Protein AF-A0A662DBV4-F1 (afdb_monomer)

Sequence (147 aa):
MFDLSRRKRRFKKIFNRTKPVRIDVSVTEDREKIVLHRLFEDSDKKDLDKIEQIVQCYMEKYTEPIRIENPYKYKQRMAETYPFHPLLLETLTQIYEAATERQDIRGMMNVLAEMVKENYDKRDLLLICDLDERFSFSVPEGKKKRL

Solvent-accessible surface area (backbone atoms only — not comparable to full-atom values): 9439 Å² total; per-residue (Å²): 135,87,79,82,78,76,83,77,81,82,76,90,68,89,73,85,83,94,76,93,82,90,72,95,55,64,79,65,59,43,47,54,51,51,51,46,57,72,76,33,93,58,68,86,72,61,61,58,69,60,45,50,52,54,48,49,63,53,57,71,67,61,44,84,93,55,79,67,95,50,57,68,64,49,52,51,44,36,56,72,42,55,61,37,35,53,69,36,56,52,51,49,48,52,52,39,48,73,46,31,103,58,78,47,60,63,52,54,47,52,49,51,51,51,40,44,74,75,36,55,95,78,43,94,58,46,48,60,87,63,60,60,78,81,55,63,79,60,58,64,78,61,77,76,79,82,125

Mean predicted aligned error: 11.78 Å

InterPro domains:
  IPR007555 Domain of unknown function DUF499 [PF04465] (18-122)

Secondary structure (DSSP, 8-state):
---TTSTTSS-TT-S---------STHHHHHHHHHHHHH-TTTTS--HHHHHHHHHHHHTT--TT---S-HHHHHHHHHHHTTB-HHHHHHHHHHHHHH-SS--HHHHHHHHHHHHHHHTTT-SSB-GGG--GGGGGGS--------

Structure (mmCIF, N/CA/C/O backbone):
data_AF-A0A662DBV4-F1
#
_entry.id   AF-A0A662DBV4-F1
#
loop_
_atom_site.group_PDB
_atom_site.id
_atom_site.type_symbol
_atom_site.label_atom_id
_atom_site.label_alt_id
_atom_site.label_comp_id
_atom_site.label_asym_id
_atom_site.label_entity_id
_atom_site.label_seq_id
_atom_site.pdbx_PDB_ins_code
_atom_site.Cartn_x
_atom_site.Cartn_y
_atom_site.Cartn_z
_atom_site.occupancy
_atom_site.B_iso_or_equiv
_atom_site.auth_seq_id
_atom_site.auth_comp_id
_atom_site.auth_asym_id
_atom_site.auth_atom_id
_atom_site.pdbx_PDB_model_num
ATOM 1 N N . MET A 1 1 ? -12.217 -35.855 -4.219 1.00 34.88 1 MET A N 1
ATOM 2 C CA . MET A 1 1 ? -11.465 -35.454 -5.428 1.00 34.88 1 MET A CA 1
ATOM 3 C C . MET A 1 1 ? -11.732 -33.968 -5.643 1.00 34.88 1 MET A C 1
ATOM 5 O O . MET A 1 1 ? -12.859 -33.611 -5.952 1.00 34.88 1 MET A O 1
ATOM 9 N N . PHE A 1 2 ? -10.777 -33.102 -5.294 1.00 34.16 2 PHE A N 1
ATOM 10 C CA . PHE A 1 2 ? -10.974 -31.647 -5.258 1.00 34.16 2 PHE A CA 1
ATOM 11 C C . PHE A 1 2 ? -10.920 -31.056 -6.676 1.00 34.16 2 PHE A C 1
ATOM 13 O O . PHE A 1 2 ? -9.904 -31.167 -7.358 1.00 34.16 2 PHE A O 1
ATOM 20 N N . ASP A 1 3 ? -12.023 -30.442 -7.107 1.00 34.88 3 ASP A N 1
ATOM 21 C CA . ASP A 1 3 ? -12.172 -29.778 -8.404 1.00 34.88 3 ASP A CA 1
ATOM 22 C C . ASP A 1 3 ? -11.407 -28.441 -8.425 1.00 34.88 3 ASP A C 1
ATOM 24 O O . ASP A 1 3 ? -11.808 -27.444 -7.819 1.00 34.88 3 ASP A O 1
ATOM 28 N N . LEU A 1 4 ? -10.277 -28.431 -9.135 1.00 39.28 4 LEU A N 1
ATOM 29 C CA . LEU A 1 4 ? -9.387 -27.279 -9.313 1.00 39.28 4 LEU A CA 1
ATOM 30 C C . LEU A 1 4 ? -9.916 -26.238 -10.328 1.00 39.28 4 LEU A C 1
ATOM 32 O O . LEU A 1 4 ? -9.194 -25.306 -10.687 1.00 39.28 4 LEU A O 1
ATOM 36 N N . SER A 1 5 ? -11.162 -26.353 -10.801 1.00 38.69 5 SER A N 1
ATOM 37 C CA . SER A 1 5 ? -11.655 -25.575 -11.951 1.00 38.69 5 SER A CA 1
ATOM 38 C C . SER A 1 5 ? -12.367 -24.259 -11.611 1.00 38.69 5 SER A C 1
ATOM 40 O O . SER A 1 5 ? -12.778 -23.537 -12.522 1.00 38.69 5 SER A O 1
ATOM 42 N N . ARG A 1 6 ? -12.491 -23.873 -10.330 1.00 38.59 6 ARG A N 1
ATOM 43 C CA . ARG A 1 6 ? -13.175 -22.616 -9.941 1.00 38.59 6 ARG A CA 1
ATOM 44 C C . ARG A 1 6 ? -12.280 -21.379 -9.774 1.00 38.59 6 ARG A C 1
ATOM 46 O O . ARG A 1 6 ? -12.810 -20.273 -9.768 1.00 38.59 6 ARG A O 1
ATOM 53 N N . ARG A 1 7 ? -10.944 -21.498 -9.747 1.00 42.78 7 ARG A N 1
ATOM 54 C CA . ARG A 1 7 ? -10.032 -20.331 -9.593 1.00 42.78 7 ARG A CA 1
ATOM 55 C C . ARG A 1 7 ? -9.822 -19.490 -10.861 1.00 42.78 7 ARG A C 1
ATOM 57 O O . ARG A 1 7 ? -9.152 -18.467 -10.823 1.00 42.78 7 ARG A O 1
ATOM 64 N N . LYS A 1 8 ? -10.380 -19.892 -12.007 1.00 36.22 8 LYS A N 1
ATOM 65 C CA . LYS A 1 8 ? -9.981 -19.368 -13.329 1.00 36.22 8 LYS A CA 1
ATOM 66 C C . LYS A 1 8 ? -10.919 -18.321 -13.955 1.00 36.22 8 LYS A C 1
ATOM 68 O O . LYS A 1 8 ? -10.801 -18.059 -15.150 1.00 36.22 8 LYS A O 1
ATOM 73 N N . ARG A 1 9 ? -11.855 -17.723 -13.201 1.00 36.50 9 ARG A N 1
ATOM 74 C CA . ARG A 1 9 ? -12.902 -16.832 -13.764 1.00 36.50 9 ARG A CA 1
ATOM 75 C C . ARG A 1 9 ? -12.873 -15.348 -13.349 1.00 36.50 9 ARG A C 1
ATOM 77 O O . ARG A 1 9 ? -13.815 -14.646 -13.695 1.00 36.50 9 ARG A O 1
ATOM 84 N N . ARG A 1 10 ? -11.809 -14.831 -12.714 1.00 43.53 10 ARG A N 1
ATOM 85 C CA . ARG A 1 10 ? -11.661 -13.371 -12.463 1.00 43.53 10 ARG A CA 1
ATOM 86 C C . ARG A 1 10 ? -10.440 -12.672 -13.075 1.00 43.53 10 ARG A C 1
ATOM 88 O O . ARG A 1 10 ? -10.381 -11.457 -13.022 1.00 43.53 10 ARG A O 1
ATOM 95 N N . PHE A 1 11 ? -9.536 -13.380 -13.753 1.00 46.00 11 PHE A N 1
ATOM 96 C CA . PHE A 1 11 ? -8.308 -12.773 -14.312 1.00 46.00 11 PHE A CA 1
ATOM 97 C C . PHE A 1 11 ? -8.298 -12.634 -15.840 1.00 46.00 11 PHE A C 1
ATOM 99 O O . PHE A 1 11 ? -7.257 -12.429 -16.460 1.00 46.00 11 PHE A O 1
ATOM 106 N N . LYS A 1 12 ? -9.460 -12.746 -16.488 1.00 36.94 12 LYS A N 1
ATOM 107 C CA . LYS A 1 12 ? -9.560 -12.695 -17.950 1.00 36.94 12 LYS A CA 1
ATOM 108 C C . LYS A 1 12 ? -9.950 -11.294 -18.421 1.00 36.94 12 LYS A C 1
ATOM 110 O O . LYS A 1 12 ? -11.053 -11.127 -18.926 1.00 36.94 12 LYS A O 1
ATOM 115 N N . LYS A 1 13 ? -9.055 -10.316 -18.225 1.00 43.56 13 LYS A N 1
ATOM 116 C CA . LYS A 1 13 ? -9.067 -9.012 -18.933 1.00 43.56 13 LYS A CA 1
ATOM 117 C C . LYS A 1 13 ? -7.793 -8.154 -18.810 1.00 43.56 13 LYS A C 1
ATOM 119 O O . LYS A 1 13 ? -7.711 -7.125 -19.453 1.00 43.56 13 LYS A O 1
ATOM 124 N N . ILE A 1 14 ? -6.745 -8.628 -18.133 1.00 43.72 14 ILE A N 1
ATOM 125 C CA . ILE A 1 14 ? -5.471 -7.902 -17.912 1.00 43.72 14 ILE A CA 1
ATOM 126 C C . ILE A 1 14 ? -4.579 -7.692 -19.158 1.00 43.72 14 ILE A C 1
ATOM 128 O O . ILE A 1 14 ? -3.451 -7.225 -19.034 1.00 43.72 14 ILE A O 1
ATOM 132 N N . PHE A 1 15 ? -5.048 -8.006 -20.369 1.00 38.09 15 PHE A N 1
ATOM 133 C CA . PHE A 1 15 ? -4.299 -7.720 -21.595 1.00 38.09 15 PHE A CA 1
ATOM 134 C C . PHE A 1 15 ? -5.046 -6.691 -22.446 1.00 38.09 15 PHE A C 1
ATOM 136 O O . PHE A 1 15 ? -6.138 -6.959 -22.942 1.00 38.09 15 PHE A O 1
ATOM 143 N N . ASN A 1 16 ? -4.379 -5.552 -22.653 1.00 41.69 16 ASN A N 1
ATOM 144 C CA . ASN A 1 16 ? -4.751 -4.387 -23.460 1.00 41.69 16 ASN A CA 1
ATOM 145 C C . ASN A 1 16 ? -5.814 -3.436 -22.877 1.00 41.69 16 ASN A C 1
ATOM 147 O O . ASN A 1 16 ? -7.009 -3.664 -23.046 1.00 41.69 16 ASN A O 1
ATOM 151 N N . ARG A 1 17 ? -5.369 -2.238 -22.454 1.00 37.88 17 ARG A N 1
ATOM 152 C CA . ARG A 1 17 ? -5.594 -0.969 -23.194 1.00 37.88 17 ARG A CA 1
ATOM 153 C C . ARG A 1 17 ? -5.018 0.250 -22.459 1.00 37.88 17 ARG A C 1
ATOM 155 O O . ARG A 1 17 ? -5.387 0.565 -21.338 1.00 37.88 17 ARG A O 1
ATOM 162 N N . THR A 1 18 ? -4.147 0.972 -23.155 1.00 43.72 18 THR A N 1
ATOM 163 C CA . THR A 1 18 ? -3.590 2.280 -22.795 1.00 43.72 18 THR A CA 1
ATOM 164 C C . THR A 1 18 ? -4.653 3.3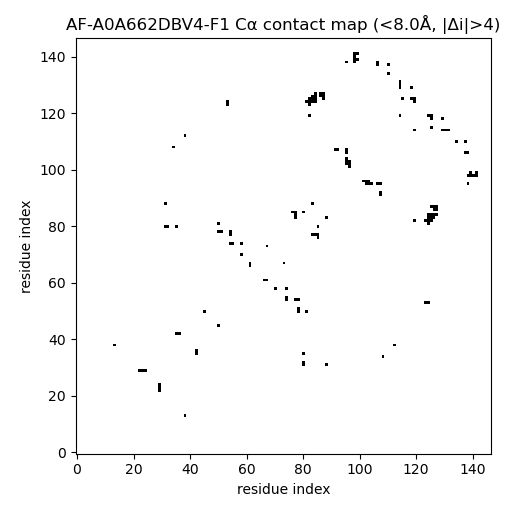74 -22.954 1.00 43.72 18 THR A C 1
ATOM 166 O O . THR A 1 18 ? -5.144 3.594 -24.062 1.00 43.72 18 THR A O 1
ATOM 169 N N . LYS A 1 19 ? -4.971 4.106 -21.880 1.00 34.38 19 LYS A N 1
ATOM 170 C CA . LYS A 1 19 ? -5.572 5.449 -21.949 1.00 34.38 19 LYS A CA 1
ATOM 171 C C . LYS A 1 19 ? -4.749 6.410 -21.081 1.00 34.38 19 LYS A C 1
ATOM 173 O O . LYS A 1 19 ? -4.374 6.023 -19.977 1.00 34.38 19 LYS A O 1
ATOM 178 N N . PRO A 1 20 ? -4.425 7.621 -21.562 1.00 36.38 20 PRO A N 1
ATOM 179 C CA . PRO A 1 20 ? -3.638 8.579 -20.796 1.00 36.38 20 PRO A CA 1
ATOM 180 C C . PRO A 1 20 ? -4.519 9.285 -19.756 1.00 36.38 20 PRO A C 1
ATOM 182 O O . PRO A 1 20 ? -5.503 9.927 -20.116 1.00 36.38 20 PRO A O 1
ATOM 185 N N . VAL A 1 21 ? -4.151 9.181 -18.479 1.00 42.06 21 VAL A N 1
ATOM 186 C CA . VAL A 1 21 ? -4.704 9.995 -17.386 1.00 42.06 21 VAL A CA 1
ATOM 187 C C . VAL A 1 21 ? -3.699 11.115 -17.108 1.00 42.06 21 VAL A C 1
ATOM 189 O O . VAL A 1 21 ? -2.511 10.843 -16.953 1.00 42.06 21 VAL A O 1
ATOM 192 N N . ARG A 1 22 ? -4.160 12.370 -17.123 1.00 38.56 22 ARG A N 1
ATOM 193 C CA . ARG A 1 22 ? -3.382 13.561 -16.749 1.00 38.56 22 ARG A CA 1
ATOM 194 C C . ARG A 1 22 ? -3.882 14.037 -15.390 1.00 38.56 22 ARG A C 1
ATOM 196 O O . ARG A 1 22 ? -4.998 14.541 -15.316 1.00 38.56 22 ARG A O 1
ATOM 203 N N . ILE A 1 23 ? -3.080 13.857 -14.350 1.00 42.38 23 ILE A N 1
ATOM 204 C CA . ILE A 1 23 ? -3.255 14.465 -13.027 1.00 42.38 23 ILE A CA 1
ATOM 205 C C . ILE A 1 23 ? -1.838 14.856 -12.597 1.00 42.38 23 ILE A C 1
ATOM 207 O O . ILE A 1 23 ? -0.925 14.081 -12.836 1.00 42.38 23 ILE A O 1
ATOM 211 N N . ASP A 1 24 ? -1.662 16.076 -12.098 1.00 45.16 24 ASP A N 1
ATOM 212 C CA . ASP A 1 24 ? -0.365 16.692 -11.800 1.00 45.16 24 ASP A CA 1
ATOM 213 C C . ASP A 1 24 ? -0.168 16.690 -10.275 1.00 45.16 24 ASP A C 1
ATOM 215 O O . ASP A 1 24 ? -0.738 17.536 -9.584 1.00 45.16 24 ASP A O 1
ATOM 219 N N . VAL A 1 25 ? 0.545 15.687 -9.741 1.00 45.28 25 VAL A N 1
ATOM 220 C CA . V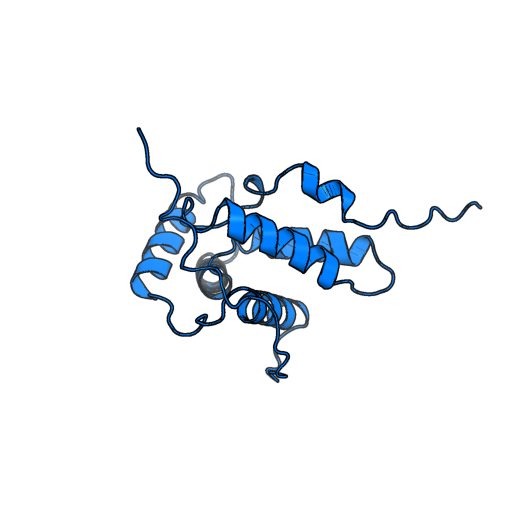AL A 1 25 ? 1.090 15.663 -8.367 1.00 45.28 25 VAL A CA 1
ATOM 221 C C . VAL A 1 25 ? 2.332 14.769 -8.363 1.00 45.28 25 VAL A C 1
ATOM 223 O O . VAL A 1 25 ? 2.215 13.644 -8.807 1.00 45.28 25 VAL A O 1
ATOM 226 N N . SER A 1 26 ? 3.479 15.270 -7.868 1.00 57.56 26 SER A N 1
ATOM 227 C CA . SER A 1 26 ? 4.842 14.674 -7.833 1.00 57.56 26 SER A CA 1
ATOM 228 C C . SER A 1 26 ? 5.101 13.374 -8.633 1.00 57.56 26 SER A C 1
ATOM 230 O O . SER A 1 26 ? 4.416 12.372 -8.488 1.00 57.56 26 SER A O 1
ATOM 232 N N . VAL A 1 27 ? 6.203 13.317 -9.395 1.00 65.50 27 VAL A N 1
ATOM 233 C CA . VAL A 1 27 ? 6.556 12.176 -10.279 1.00 65.50 27 VAL A CA 1
ATOM 234 C C . VAL A 1 27 ? 6.371 10.784 -9.637 1.00 65.50 27 VAL A C 1
ATOM 236 O O . VAL A 1 27 ? 6.007 9.838 -10.333 1.00 65.50 27 VAL A O 1
ATOM 239 N N . THR A 1 28 ? 6.595 10.643 -8.326 1.00 68.25 28 THR A N 1
ATOM 240 C CA . THR A 1 28 ? 6.354 9.402 -7.571 1.00 68.25 28 THR A CA 1
ATOM 241 C C . THR A 1 28 ? 4.868 9.086 -7.389 1.00 68.25 28 THR A C 1
ATOM 243 O O . THR A 1 28 ? 4.452 7.977 -7.716 1.00 68.25 28 THR A O 1
ATOM 246 N N . GLU A 1 29 ? 4.054 10.037 -6.926 1.00 71.94 29 GLU A N 1
ATOM 247 C CA . GLU A 1 29 ? 2.606 9.840 -6.753 1.00 71.94 29 GLU A CA 1
ATOM 248 C C . GLU A 1 29 ? 1.912 9.542 -8.089 1.00 71.94 29 GLU A C 1
ATOM 250 O O . GLU A 1 29 ? 1.053 8.660 -8.168 1.00 71.94 29 GLU A O 1
ATOM 255 N N . ASP A 1 30 ? 2.323 10.212 -9.167 1.00 77.25 30 ASP A N 1
ATOM 256 C CA . ASP A 1 30 ? 1.817 9.925 -10.511 1.00 77.25 30 ASP A CA 1
ATOM 257 C C . ASP A 1 30 ? 2.141 8.495 -10.953 1.00 77.25 30 ASP A C 1
ATOM 259 O O . ASP A 1 30 ? 1.310 7.814 -11.562 1.00 77.25 30 ASP A O 1
ATOM 263 N N . ARG A 1 31 ? 3.329 7.989 -10.612 1.00 80.56 31 ARG A N 1
ATOM 264 C CA . ARG A 1 31 ? 3.700 6.601 -10.905 1.00 80.56 31 ARG A CA 1
ATOM 265 C C . ARG A 1 31 ? 2.891 5.607 -10.089 1.00 80.56 31 ARG A C 1
ATOM 267 O O . ARG A 1 31 ? 2.427 4.629 -10.670 1.00 80.56 31 ARG A O 1
ATOM 274 N N . GLU A 1 32 ? 2.693 5.846 -8.795 1.00 87.56 32 GLU A N 1
ATOM 275 C CA . GLU A 1 32 ? 1.865 4.991 -7.934 1.00 87.56 32 GLU A CA 1
ATOM 276 C C . GLU A 1 32 ? 0.427 4.903 -8.484 1.00 87.56 32 GLU A C 1
ATOM 278 O O . GLU A 1 32 ? -0.110 3.804 -8.657 1.00 87.56 32 GLU A O 1
ATOM 283 N N . LYS A 1 33 ? -0.161 6.034 -8.900 1.00 85.00 33 LYS A N 1
ATOM 284 C CA . LYS A 1 33 ? -1.475 6.073 -9.571 1.00 85.00 33 LYS A CA 1
ATOM 285 C C . LYS A 1 33 ? -1.477 5.287 -10.883 1.00 85.00 33 LYS A C 1
ATOM 287 O O . LYS A 1 33 ? -2.386 4.494 -11.127 1.00 85.00 33 LYS A O 1
ATOM 292 N N . ILE A 1 34 ? -0.457 5.460 -11.729 1.00 84.88 34 ILE A N 1
ATOM 293 C CA . ILE A 1 34 ? -0.323 4.712 -12.991 1.00 84.88 34 ILE A CA 1
ATOM 294 C C . ILE A 1 34 ? -0.232 3.203 -12.735 1.00 84.88 34 ILE A C 1
ATOM 296 O O . ILE A 1 34 ? -0.850 2.425 -13.465 1.00 84.88 34 ILE A O 1
ATOM 300 N N . VAL A 1 35 ? 0.534 2.781 -11.726 1.00 87.62 35 VAL A N 1
ATOM 301 C CA . VAL A 1 35 ? 0.668 1.375 -11.322 1.00 87.62 35 VAL A CA 1
ATOM 302 C C . VAL A 1 35 ? -0.694 0.813 -10.928 1.00 87.62 35 VAL A C 1
ATOM 304 O O . VAL A 1 35 ? -1.120 -0.201 -11.483 1.00 87.62 35 VAL A O 1
ATOM 307 N N . LEU A 1 36 ? -1.406 1.498 -10.032 1.00 89.25 36 LEU A N 1
ATOM 308 C CA . LEU A 1 36 ? -2.723 1.077 -9.562 1.00 89.25 36 LEU A CA 1
ATOM 309 C C . LEU A 1 36 ? -3.726 0.960 -10.709 1.00 89.25 36 LEU A C 1
ATOM 311 O O . LEU A 1 36 ? -4.343 -0.091 -10.866 1.00 89.25 36 LEU A O 1
ATOM 315 N N . HIS A 1 37 ? -3.832 1.985 -11.556 1.00 85.69 37 HIS A N 1
ATOM 316 C CA . HIS A 1 37 ? -4.749 1.976 -12.698 1.00 85.69 37 HIS A CA 1
ATOM 317 C C . HIS A 1 37 ? -4.437 0.879 -13.721 1.00 85.69 37 HIS A C 1
ATOM 319 O O . HIS A 1 37 ? -5.334 0.399 -14.409 1.00 85.69 37 HIS A O 1
ATOM 325 N N . ARG A 1 38 ? -3.167 0.482 -13.863 1.00 86.06 38 ARG A N 1
ATOM 326 C CA . ARG A 1 38 ? -2.777 -0.595 -14.784 1.00 86.06 38 ARG A CA 1
ATOM 327 C C . ARG A 1 38 ? -3.049 -1.984 -14.220 1.00 86.06 38 ARG A C 1
ATOM 329 O O . ARG A 1 38 ? -3.332 -2.888 -15.000 1.00 86.06 38 ARG A O 1
ATOM 336 N N . LEU A 1 39 ? -2.914 -2.165 -12.908 1.00 88.50 39 LEU A N 1
ATOM 337 C CA . LEU A 1 39 ? -3.092 -3.465 -12.255 1.00 88.50 39 LEU A CA 1
ATOM 338 C C . LEU A 1 39 ? -4.546 -3.734 -11.856 1.00 88.50 39 LEU A C 1
ATOM 340 O O . LEU A 1 39 ? -4.950 -4.894 -11.801 1.00 88.50 39 LEU A O 1
ATOM 344 N N . PHE A 1 40 ? -5.338 -2.686 -11.624 1.00 85.44 40 PHE A N 1
ATOM 345 C CA . PHE A 1 40 ? -6.710 -2.792 -11.139 1.00 85.44 40 PHE A CA 1
ATOM 346 C C . PHE A 1 40 ? -7.659 -1.966 -12.018 1.00 85.44 40 PHE A C 1
ATOM 348 O O . PHE A 1 40 ? -7.684 -0.741 -11.945 1.00 85.44 40 PHE A O 1
ATOM 355 N N . GLU A 1 41 ? -8.471 -2.649 -12.834 1.00 67.19 41 GLU A N 1
ATOM 356 C CA . GLU A 1 41 ? -9.455 -2.017 -13.736 1.00 67.19 41 GLU A CA 1
ATOM 357 C C . GLU A 1 41 ? -10.589 -1.286 -12.988 1.00 67.19 41 GLU A C 1
ATOM 359 O O . GLU A 1 41 ? -11.186 -0.363 -13.533 1.00 67.19 41 GLU A O 1
ATOM 364 N N . ASP A 1 42 ? -10.876 -1.687 -11.745 1.00 64.25 42 ASP A N 1
ATOM 365 C CA . ASP A 1 42 ? -11.939 -1.145 -10.888 1.00 64.25 42 ASP A CA 1
ATOM 366 C C . ASP A 1 42 ? -11.358 -0.388 -9.671 1.00 64.25 42 ASP A C 1
ATOM 368 O O . ASP A 1 42 ? -11.919 -0.447 -8.576 1.00 64.25 42 ASP A O 1
ATOM 372 N N . SER A 1 43 ? -10.232 0.327 -9.830 1.00 57.28 43 SER A N 1
ATOM 373 C CA . SER A 1 43 ? -9.618 1.124 -8.745 1.00 57.28 43 SER A CA 1
ATOM 374 C C . SER A 1 43 ? -10.591 2.086 -8.055 1.00 57.28 43 SER A C 1
ATOM 376 O O . SER A 1 43 ? -10.386 2.436 -6.896 1.00 57.28 43 SER A O 1
ATOM 378 N N . ASP A 1 44 ? -11.653 2.474 -8.759 1.00 56.91 44 ASP A N 1
ATOM 379 C CA . ASP A 1 44 ? -12.644 3.450 -8.314 1.00 56.91 44 ASP A CA 1
ATOM 380 C C . ASP A 1 44 ? -13.813 2.794 -7.550 1.00 56.91 44 ASP A C 1
ATOM 382 O O . ASP A 1 44 ? -14.597 3.484 -6.907 1.00 56.91 44 ASP A O 1
ATOM 386 N N . LYS A 1 45 ? -13.928 1.455 -7.573 1.00 63.56 45 LYS A N 1
ATOM 387 C CA . LYS A 1 45 ? -14.938 0.674 -6.824 1.00 63.56 45 LYS A CA 1
ATOM 388 C C . LYS A 1 45 ? -14.341 0.017 -5.581 1.00 63.56 45 LYS A C 1
ATOM 390 O O . LYS A 1 45 ? -14.633 -1.136 -5.258 1.00 63.56 45 LYS A O 1
ATOM 395 N N . LYS A 1 46 ? -13.453 0.741 -4.914 1.00 71.62 46 LYS A N 1
ATOM 396 C CA . LYS A 1 46 ? -12.866 0.327 -3.646 1.00 71.62 46 LYS A CA 1
ATOM 397 C C . LYS A 1 46 ? -13.907 0.455 -2.532 1.00 71.62 46 LYS A C 1
ATOM 399 O O . LYS A 1 46 ? -14.576 1.476 -2.418 1.00 71.62 46 LYS A O 1
ATOM 404 N N . ASP A 1 47 ? -14.020 -0.580 -1.708 1.00 87.56 47 ASP A N 1
ATOM 405 C CA . ASP A 1 47 ? -14.755 -0.514 -0.445 1.00 87.56 47 ASP A CA 1
ATOM 406 C C . ASP A 1 47 ? -13.926 0.322 0.542 1.00 87.56 47 ASP A C 1
ATOM 408 O O . ASP A 1 47 ? -12.966 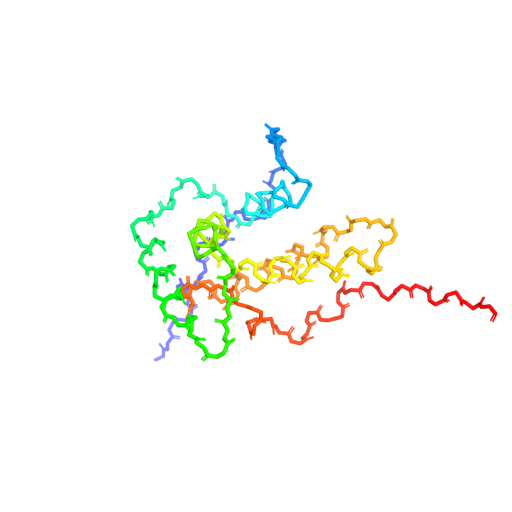-0.174 1.138 1.00 87.56 47 ASP A O 1
ATOM 412 N N . LEU A 1 48 ? -14.225 1.623 0.612 1.00 88.44 48 LEU A N 1
ATOM 413 C CA . LEU A 1 48 ? -13.444 2.590 1.386 1.00 88.44 48 LEU A CA 1
ATOM 414 C C . LEU A 1 48 ? -13.471 2.278 2.883 1.00 88.44 48 LEU A C 1
ATOM 416 O O . LEU A 1 48 ? -12.432 2.390 3.529 1.00 88.44 48 LEU A O 1
ATOM 420 N N . ASP A 1 49 ? -14.608 1.812 3.403 1.00 91.75 49 ASP A N 1
ATOM 421 C CA . ASP A 1 49 ? -14.755 1.448 4.813 1.00 91.75 49 ASP A CA 1
ATOM 422 C C . ASP A 1 49 ? -13.858 0.253 5.149 1.00 91.75 49 ASP A C 1
ATOM 424 O O . ASP A 1 49 ? -13.130 0.262 6.146 1.00 91.75 49 ASP A O 1
ATOM 428 N N . LYS A 1 50 ? -13.835 -0.765 4.277 1.00 92.06 50 LYS A N 1
ATOM 429 C CA . LYS A 1 50 ? -12.938 -1.914 4.440 1.00 92.06 50 LYS A CA 1
ATOM 430 C C . LYS A 1 50 ? -11.465 -1.505 4.371 1.00 92.06 50 LYS A C 1
ATOM 432 O O . LYS A 1 50 ? -10.655 -2.004 5.152 1.00 92.06 50 LYS A O 1
ATOM 437 N N . ILE A 1 51 ? -11.102 -0.624 3.439 1.00 93.56 51 ILE A N 1
ATOM 438 C CA . ILE A 1 51 ? -9.722 -0.131 3.321 1.00 93.56 51 ILE A CA 1
ATOM 439 C C . ILE A 1 51 ? -9.331 0.636 4.576 1.00 93.56 51 ILE A C 1
ATOM 441 O O . ILE A 1 51 ? -8.255 0.389 5.112 1.00 93.56 51 ILE A O 1
ATOM 445 N N . GLU A 1 52 ? -10.192 1.525 5.069 1.00 94.19 52 GLU A N 1
ATOM 446 C CA . GLU A 1 52 ? -9.913 2.280 6.283 1.00 94.19 52 GLU A CA 1
ATOM 447 C C . GLU A 1 52 ? -9.699 1.352 7.483 1.00 94.19 52 GLU A C 1
ATOM 449 O O . GLU A 1 52 ? -8.732 1.542 8.220 1.00 94.19 52 GLU A O 1
ATOM 454 N N . GLN A 1 53 ? -10.531 0.319 7.641 1.00 96.19 53 GLN A N 1
ATOM 455 C CA . GLN A 1 53 ? -10.362 -0.683 8.696 1.00 96.19 53 GLN A CA 1
ATOM 456 C C . GLN A 1 53 ? -9.018 -1.409 8.588 1.00 96.19 53 GLN A C 1
ATOM 458 O O . GLN A 1 53 ? -8.285 -1.490 9.574 1.00 96.19 53 GLN A O 1
ATOM 463 N N . ILE A 1 54 ? -8.658 -1.896 7.394 1.00 96.19 54 ILE A N 1
ATOM 464 C CA . ILE A 1 54 ? -7.370 -2.568 7.170 1.00 96.19 54 ILE A CA 1
ATOM 465 C C . ILE A 1 54 ? -6.226 -1.614 7.508 1.00 96.19 54 ILE A C 1
ATOM 467 O O . ILE A 1 54 ? -5.362 -1.952 8.314 1.00 96.19 54 ILE A O 1
ATOM 471 N N . VAL A 1 55 ? -6.226 -0.412 6.931 1.00 95.94 55 VAL A N 1
ATOM 472 C CA . VAL A 1 55 ? -5.169 0.578 7.150 1.00 95.94 55 VAL A CA 1
ATOM 473 C C . VAL A 1 55 ? -5.046 0.915 8.635 1.00 95.94 55 VAL A C 1
ATOM 475 O O . VAL A 1 55 ? -3.934 0.935 9.156 1.00 95.94 55 VAL A O 1
ATOM 478 N N . GLN A 1 56 ? -6.160 1.122 9.335 1.00 95.62 56 GLN A N 1
ATOM 479 C CA . GLN A 1 56 ? -6.171 1.388 10.770 1.00 95.62 56 GLN A CA 1
ATOM 480 C C . GLN A 1 56 ? -5.511 0.248 11.564 1.00 95.62 56 GLN A C 1
ATOM 482 O O . GLN A 1 56 ? -4.634 0.513 12.385 1.00 95.62 56 GLN A O 1
ATOM 487 N N . CYS A 1 57 ? -5.831 -1.013 11.256 1.00 95.81 57 CYS A N 1
ATOM 488 C CA . CYS A 1 57 ? -5.204 -2.171 11.899 1.00 95.81 57 CYS A CA 1
ATOM 489 C C . CYS A 1 57 ? -3.686 -2.257 11.666 1.00 95.81 57 CYS A C 1
ATOM 491 O O . CYS A 1 57 ? -2.967 -2.799 12.506 1.00 95.81 57 CYS A O 1
ATOM 493 N N . TYR A 1 58 ? -3.176 -1.773 10.530 1.00 94.56 58 TYR A N 1
ATOM 494 C CA . TYR A 1 58 ? -1.729 -1.668 10.308 1.00 94.56 58 TYR A CA 1
ATOM 495 C C . TYR A 1 58 ? -1.130 -0.466 11.043 1.00 94.56 58 TYR A C 1
ATOM 497 O O . TYR A 1 58 ? -0.067 -0.603 11.643 1.00 94.56 58 TYR A O 1
ATOM 505 N N . MET A 1 59 ? -1.824 0.676 11.054 1.00 94.25 59 MET A N 1
ATOM 506 C CA . MET A 1 59 ? -1.395 1.879 11.771 1.00 94.25 59 MET A CA 1
ATOM 507 C C . MET A 1 59 ? -1.182 1.618 13.265 1.00 94.25 59 MET A C 1
ATOM 509 O O . MET A 1 59 ? -0.191 2.064 13.832 1.00 94.25 59 MET A O 1
ATOM 513 N N . GLU A 1 60 ? -2.059 0.827 13.879 1.00 94.00 60 GLU A N 1
ATOM 514 C CA . GLU A 1 60 ? -1.974 0.435 15.292 1.00 94.00 60 GLU A CA 1
ATOM 515 C C . GLU A 1 60 ? -0.773 -0.464 15.616 1.00 94.00 60 GLU A C 1
ATOM 517 O O . GLU A 1 60 ? -0.349 -0.534 16.768 1.00 94.00 60 GLU A O 1
ATOM 522 N N . LYS A 1 61 ? -0.195 -1.137 14.613 1.00 91.94 61 LYS A N 1
ATOM 523 C CA . LYS A 1 61 ? 1.010 -1.965 14.783 1.00 91.94 61 LYS A CA 1
ATOM 524 C C . LYS A 1 61 ? 2.301 -1.155 14.719 1.00 91.94 61 LYS A C 1
ATOM 526 O O . LYS A 1 61 ? 3.352 -1.677 15.086 1.00 91.94 61 LYS A O 1
ATOM 531 N N . TYR A 1 62 ? 2.246 0.097 14.264 1.00 90.12 62 TYR A N 1
ATOM 532 C CA . TYR A 1 62 ? 3.385 1.004 14.344 1.00 90.12 62 TYR A CA 1
ATOM 533 C C . TYR A 1 62 ? 3.509 1.555 15.758 1.00 90.12 62 TYR A C 1
ATOM 535 O O . TYR A 1 62 ? 3.016 2.630 16.090 1.00 90.12 62 TYR A O 1
ATOM 543 N N . THR A 1 63 ? 4.178 0.773 16.594 1.00 87.75 63 THR A N 1
ATOM 544 C CA . THR A 1 63 ? 4.567 1.145 17.951 1.00 87.75 63 THR A CA 1
ATOM 545 C C . THR A 1 63 ? 6.075 1.357 18.027 1.00 87.75 63 THR A C 1
ATOM 547 O O . THR A 1 63 ? 6.819 0.989 17.114 1.00 87.75 63 THR A O 1
ATOM 550 N N . GLU A 1 64 ? 6.554 1.898 19.148 1.00 83.94 64 GLU A N 1
ATOM 551 C CA . GLU A 1 64 ? 7.991 2.008 19.414 1.00 83.94 64 GLU A CA 1
ATOM 552 C C . GLU A 1 64 ? 8.715 0.664 19.168 1.00 83.94 64 GLU A C 1
ATOM 554 O O . GLU A 1 64 ? 8.179 -0.397 19.509 1.00 83.94 64 GLU A O 1
ATOM 559 N N . PRO A 1 65 ? 9.924 0.689 18.574 1.00 84.81 65 PRO A N 1
ATOM 560 C CA . PRO A 1 65 ? 10.733 1.872 18.250 1.00 84.81 65 PRO A CA 1
ATOM 561 C C . PRO A 1 65 ? 10.408 2.520 16.888 1.00 84.81 65 PRO A C 1
ATOM 563 O O . PRO A 1 65 ? 11.108 3.440 16.465 1.00 84.81 65 PRO A O 1
ATOM 566 N N . ILE A 1 66 ? 9.389 2.042 16.167 1.00 85.00 66 ILE A N 1
ATOM 567 C CA . ILE A 1 66 ? 9.057 2.549 14.833 1.00 85.00 66 ILE A CA 1
ATOM 568 C C . ILE A 1 66 ? 8.259 3.846 14.978 1.00 85.00 66 ILE A C 1
ATOM 570 O O . ILE A 1 66 ? 7.122 3.841 15.443 1.00 85.00 66 ILE A O 1
ATOM 574 N N . ARG A 1 67 ? 8.854 4.964 14.553 1.00 83.88 67 ARG A N 1
ATOM 575 C CA . ARG A 1 67 ? 8.218 6.286 14.583 1.00 83.88 67 ARG A CA 1
ATOM 576 C C . ARG A 1 67 ? 7.820 6.729 13.187 1.00 83.88 67 ARG A C 1
ATOM 578 O O . ARG A 1 67 ? 8.672 6.913 12.324 1.00 83.88 67 ARG A O 1
ATOM 585 N N . ILE A 1 68 ? 6.524 6.944 12.992 1.00 86.88 68 ILE A N 1
ATOM 586 C CA . ILE A 1 68 ? 5.995 7.614 11.805 1.00 86.88 68 ILE A CA 1
ATOM 587 C C . ILE A 1 68 ? 5.887 9.102 12.133 1.00 86.88 68 ILE A C 1
ATOM 589 O O . ILE A 1 68 ? 5.114 9.478 13.009 1.00 86.88 68 ILE A O 1
ATOM 593 N N . GLU A 1 69 ? 6.644 9.944 11.426 1.00 86.00 69 GLU A N 1
ATOM 594 C CA . GLU A 1 69 ? 6.689 11.395 11.678 1.00 86.00 69 GLU A CA 1
ATOM 595 C C . GLU A 1 69 ? 5.307 12.057 11.595 1.00 86.00 69 GLU A C 1
ATOM 597 O O . GLU A 1 69 ? 4.966 12.907 12.414 1.00 86.00 69 GLU A O 1
ATOM 602 N N . ASN A 1 70 ? 4.493 11.650 10.616 1.00 91.62 70 ASN A N 1
ATOM 603 C CA . ASN A 1 70 ? 3.123 12.123 10.450 1.00 91.62 70 ASN A CA 1
ATOM 604 C C . ASN A 1 70 ? 2.167 10.936 10.237 1.00 91.62 70 ASN A C 1
ATOM 606 O O . ASN A 1 70 ? 1.931 10.533 9.092 1.00 91.62 70 ASN A O 1
ATOM 610 N N . PRO A 1 71 ? 1.606 10.370 11.323 1.00 90.69 71 PRO A N 1
ATOM 611 C CA . PRO A 1 71 ? 0.723 9.207 11.254 1.00 90.69 71 PRO A CA 1
ATOM 612 C C . PRO A 1 71 ? -0.520 9.443 10.394 1.00 90.69 71 PRO A C 1
ATOM 614 O O . PRO A 1 71 ? -0.936 8.550 9.665 1.00 90.69 71 PRO A O 1
ATOM 617 N N . TYR A 1 72 ? -1.085 10.654 10.428 1.00 91.31 72 TYR A N 1
ATOM 618 C CA . TYR A 1 72 ? -2.260 11.004 9.630 1.00 91.31 72 TYR A CA 1
ATOM 619 C C . TYR A 1 72 ? -1.950 10.966 8.129 1.00 91.31 72 TYR A C 1
ATOM 621 O O . TYR A 1 72 ? -2.634 10.280 7.370 1.00 91.31 72 TYR A O 1
ATOM 629 N N . LYS A 1 73 ? -0.870 11.634 7.705 1.00 91.38 73 LYS A N 1
ATOM 630 C CA . LYS A 1 73 ? -0.437 11.636 6.302 1.00 91.38 73 LYS A CA 1
ATOM 631 C C . LYS A 1 73 ? -0.049 10.232 5.833 1.00 91.38 73 LYS A C 1
ATOM 633 O O . LYS A 1 73 ? -0.350 9.857 4.704 1.00 91.38 73 LYS A O 1
ATOM 638 N N . TYR A 1 74 ? 0.591 9.441 6.693 1.00 93.06 74 TYR A N 1
ATOM 639 C CA . TYR A 1 74 ? 0.948 8.066 6.353 1.00 93.06 74 TYR A CA 1
ATOM 640 C C . TYR A 1 74 ? -0.287 7.172 6.203 1.00 93.06 74 TYR A C 1
ATOM 642 O O . TYR A 1 74 ? -0.384 6.441 5.220 1.00 93.06 74 TYR A O 1
ATOM 650 N N . LYS A 1 75 ? -1.274 7.301 7.103 1.00 94.50 75 LYS A N 1
ATOM 651 C CA . LYS A 1 75 ? -2.576 6.628 6.994 1.00 94.50 75 LYS A CA 1
ATOM 652 C C . LYS A 1 75 ? -3.248 6.943 5.653 1.00 94.50 75 LYS A C 1
ATOM 654 O O . LYS A 1 75 ? -3.680 6.023 4.961 1.00 94.50 75 LYS A O 1
ATOM 659 N N . GLN A 1 76 ? -3.294 8.220 5.260 1.00 93.31 76 GLN A N 1
ATOM 660 C CA . GLN A 1 76 ? -3.845 8.629 3.960 1.00 93.31 76 GLN A CA 1
ATOM 661 C C . GLN A 1 76 ? -3.103 7.958 2.803 1.00 93.31 76 GLN A C 1
ATOM 663 O O . GLN A 1 76 ? -3.727 7.334 1.948 1.00 93.31 76 GLN A O 1
ATOM 668 N N . ARG A 1 77 ? -1.769 7.983 2.832 1.00 93.12 77 ARG A N 1
ATOM 669 C CA . ARG A 1 77 ? -0.954 7.352 1.795 1.00 93.12 77 ARG A CA 1
ATOM 670 C C . ARG A 1 77 ? -1.167 5.840 1.701 1.00 93.12 77 ARG A C 1
ATOM 672 O O . ARG A 1 77 ? -1.211 5.298 0.600 1.00 93.12 77 ARG A O 1
ATOM 679 N N . MET A 1 78 ? -1.325 5.142 2.828 1.00 94.69 78 MET A N 1
ATOM 680 C CA . MET A 1 78 ? -1.658 3.710 2.836 1.00 94.69 78 MET A CA 1
ATOM 681 C C . MET A 1 78 ? -3.010 3.431 2.163 1.00 94.69 78 MET A C 1
ATOM 683 O O . MET A 1 78 ? -3.138 2.453 1.431 1.00 94.69 78 MET A O 1
ATOM 687 N N . ALA A 1 79 ? -4.008 4.293 2.372 1.00 93.44 79 ALA A N 1
ATOM 688 C CA . ALA A 1 79 ? -5.308 4.160 1.717 1.00 93.44 79 ALA A CA 1
ATOM 689 C C . ALA A 1 79 ? -5.228 4.441 0.204 1.00 93.44 79 ALA A C 1
ATOM 691 O O . ALA A 1 79 ? -5.791 3.695 -0.600 1.00 93.44 79 ALA A O 1
ATOM 692 N N . GLU A 1 80 ? -4.485 5.475 -0.197 1.00 91.44 80 GLU A N 1
ATOM 693 C CA . GLU A 1 80 ? -4.280 5.845 -1.604 1.00 91.44 80 GLU A CA 1
ATOM 694 C C . GLU A 1 80 ? -3.554 4.746 -2.390 1.00 91.44 80 GLU A C 1
ATOM 696 O O . GLU A 1 80 ? -3.946 4.414 -3.511 1.00 91.44 80 GLU A O 1
ATOM 701 N N . THR A 1 81 ? -2.545 4.128 -1.769 1.00 93.12 81 THR A N 1
ATOM 702 C CA . THR A 1 81 ? -1.708 3.083 -2.380 1.00 93.12 81 THR A CA 1
ATOM 703 C C . THR A 1 81 ? -2.292 1.672 -2.282 1.00 93.12 81 THR A C 1
ATOM 705 O O . THR A 1 81 ? -1.775 0.751 -2.918 1.00 93.12 81 THR A O 1
ATOM 708 N N . TYR A 1 82 ? -3.416 1.492 -1.577 1.00 92.94 82 TYR A N 1
ATOM 709 C CA . TYR A 1 82 ? -4.106 0.207 -1.458 1.00 92.94 82 TYR A CA 1
ATOM 710 C C . TYR A 1 82 ? -4.368 -0.433 -2.839 1.00 92.94 82 TYR A C 1
ATOM 712 O O . TYR A 1 82 ? -4.898 0.243 -3.733 1.00 92.94 82 TYR A O 1
ATOM 720 N N . PRO A 1 83 ? -4.070 -1.734 -3.039 1.00 93.88 83 PRO A N 1
ATOM 721 C CA . PRO A 1 83 ? -3.741 -2.760 -2.036 1.00 93.88 83 PRO A CA 1
ATOM 722 C C . PRO A 1 83 ? -2.244 -2.921 -1.732 1.00 93.88 83 PRO A C 1
ATOM 724 O O . PRO A 1 83 ? -1.855 -3.913 -1.117 1.00 93.88 83 PRO A O 1
ATOM 727 N N . PHE A 1 84 ? -1.392 -2.001 -2.175 1.00 95.25 84 PHE A N 1
ATOM 728 C CA . PHE A 1 84 ? 0.032 -2.033 -1.870 1.00 95.25 84 PHE A CA 1
ATOM 729 C C . PHE A 1 84 ? 0.337 -1.220 -0.624 1.00 95.25 84 PHE A C 1
ATOM 731 O O . PHE A 1 84 ? -0.226 -0.154 -0.395 1.00 95.25 84 PHE A O 1
ATOM 738 N N . HIS A 1 85 ? 1.279 -1.707 0.168 1.00 95.69 85 HIS A N 1
ATOM 739 C CA . HIS A 1 85 ? 1.865 -0.911 1.228 1.00 95.69 85 HIS A CA 1
ATOM 740 C C . HIS A 1 85 ? 2.769 0.196 0.644 1.00 95.69 85 HIS A C 1
ATOM 742 O O . HIS A 1 85 ? 3.560 -0.115 -0.250 1.00 95.69 85 HIS A O 1
ATOM 748 N N . PRO A 1 86 ? 2.765 1.442 1.165 1.00 93.94 86 PRO A N 1
ATOM 749 C CA . PRO A 1 86 ? 3.580 2.535 0.620 1.00 93.94 86 PRO A CA 1
ATOM 750 C C . PRO A 1 86 ? 5.062 2.172 0.471 1.00 93.94 86 PRO A C 1
ATOM 752 O O . PRO A 1 86 ? 5.638 2.313 -0.603 1.00 93.94 86 PRO A O 1
ATOM 755 N N . LEU A 1 87 ? 5.650 1.589 1.522 1.00 92.25 87 LEU A N 1
ATOM 756 C CA . LEU A 1 87 ? 7.059 1.179 1.529 1.00 92.25 87 LEU A CA 1
ATOM 757 C C . LEU A 1 87 ? 7.416 0.196 0.395 1.00 92.25 87 LEU A C 1
ATOM 759 O O . LEU A 1 87 ? 8.531 0.239 -0.121 1.00 92.25 87 LEU A O 1
ATOM 763 N N . LEU A 1 88 ? 6.484 -0.673 -0.022 1.00 93.81 88 LEU A N 1
ATOM 764 C CA . LEU A 1 88 ? 6.704 -1.600 -1.138 1.00 93.81 88 LEU A CA 1
ATOM 765 C C . LEU A 1 88 ? 6.885 -0.841 -2.456 1.00 93.81 88 LEU A C 1
ATOM 767 O O . LEU A 1 88 ? 7.838 -1.109 -3.190 1.00 93.81 88 LEU A O 1
ATOM 771 N N . LEU A 1 89 ? 5.994 0.112 -2.741 1.00 91.75 89 LEU A N 1
ATOM 772 C CA . LEU A 1 89 ? 6.064 0.922 -3.957 1.00 91.75 89 LEU A CA 1
ATOM 773 C C . LEU A 1 89 ? 7.307 1.814 -3.961 1.00 91.75 89 LEU A C 1
ATOM 775 O O . LEU A 1 89 ? 7.982 1.907 -4.986 1.00 91.75 89 LEU A O 1
ATOM 779 N N . GLU A 1 90 ? 7.655 2.406 -2.817 1.00 90.06 90 GLU A N 1
ATOM 780 C CA . GLU A 1 90 ? 8.873 3.208 -2.663 1.00 90.06 90 GLU A CA 1
ATOM 781 C C . GLU A 1 90 ? 10.131 2.391 -2.938 1.00 90.06 90 GLU A C 1
ATOM 783 O O . GLU A 1 90 ? 10.969 2.793 -3.744 1.00 90.06 90 GLU A O 1
ATOM 788 N N . THR A 1 91 ? 10.239 1.220 -2.309 1.00 89.19 91 THR A N 1
ATOM 789 C CA . THR A 1 91 ? 11.415 0.353 -2.433 1.00 89.19 91 THR A CA 1
ATOM 790 C C . THR A 1 91 ? 11.600 -0.108 -3.875 1.00 89.19 91 THR A C 1
ATOM 792 O O . THR A 1 91 ? 12.693 0.003 -4.428 1.00 89.19 91 THR A O 1
ATOM 795 N N . LEU A 1 92 ? 10.531 -0.579 -4.526 1.00 87.38 92 LEU A N 1
ATOM 796 C CA . LEU A 1 92 ? 10.612 -0.992 -5.926 1.00 87.38 92 LEU A CA 1
ATOM 797 C C . LEU A 1 92 ? 10.915 0.188 -6.853 1.00 87.38 92 LEU A C 1
ATOM 799 O O . LEU A 1 92 ? 11.725 0.041 -7.766 1.00 87.38 92 LEU A O 1
ATOM 803 N N . THR A 1 93 ? 10.333 1.362 -6.603 1.00 85.81 93 THR A N 1
ATOM 804 C CA . THR A 1 93 ? 10.648 2.569 -7.380 1.00 85.81 93 THR A CA 1
ATOM 805 C C . THR A 1 93 ? 12.138 2.891 -7.288 1.00 85.81 93 THR A C 1
ATOM 807 O O . THR A 1 93 ? 12.785 3.020 -8.323 1.00 85.81 93 THR A O 1
ATOM 810 N N . GLN A 1 94 ? 12.707 2.920 -6.079 1.00 84.44 94 GLN A N 1
ATOM 811 C CA . GLN A 1 94 ? 14.132 3.189 -5.865 1.00 84.44 94 GLN A CA 1
ATOM 812 C C . GLN A 1 94 ? 15.036 2.157 -6.553 1.00 84.44 94 GLN A C 1
ATOM 814 O O . GLN A 1 94 ? 16.002 2.534 -7.213 1.00 84.44 94 GLN A O 1
ATOM 819 N N . ILE A 1 95 ? 14.714 0.862 -6.447 1.00 81.88 95 ILE A N 1
ATOM 820 C CA . ILE A 1 95 ? 15.490 -0.214 -7.086 1.00 81.88 95 ILE A CA 1
ATOM 821 C C . ILE A 1 95 ? 15.513 -0.041 -8.608 1.00 81.88 95 ILE A C 1
ATOM 823 O O . ILE A 1 95 ? 16.578 -0.097 -9.225 1.00 81.88 95 ILE A O 1
ATOM 827 N N . TYR A 1 96 ? 14.352 0.178 -9.228 1.00 79.25 96 TYR A N 1
ATOM 828 C CA . TYR A 1 96 ? 14.254 0.268 -10.685 1.00 79.25 96 TYR A CA 1
ATOM 829 C C . TYR A 1 96 ? 14.777 1.599 -11.238 1.00 79.25 96 TYR A C 1
ATOM 831 O O . TYR A 1 96 ? 15.320 1.619 -12.345 1.00 79.25 96 TYR A O 1
ATOM 839 N N . GLU A 1 97 ? 14.683 2.690 -10.476 1.00 78.75 97 GLU A N 1
ATOM 840 C CA . GLU A 1 97 ? 15.356 3.948 -10.813 1.00 78.75 97 GLU A CA 1
ATOM 841 C C . GLU A 1 97 ? 16.878 3.824 -10.742 1.00 78.75 97 GLU A C 1
ATOM 843 O O . GLU A 1 97 ? 17.565 4.302 -11.640 1.00 78.75 97 GLU A O 1
ATOM 848 N N . ALA A 1 98 ? 17.415 3.149 -9.723 1.00 76.81 98 ALA A N 1
ATOM 849 C CA . ALA A 1 98 ? 18.857 2.962 -9.575 1.00 76.81 9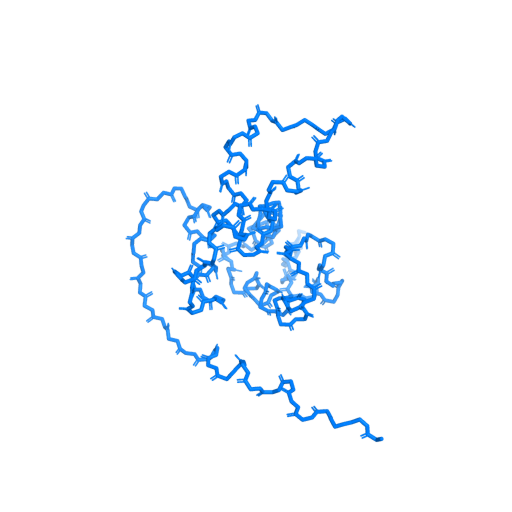8 ALA A CA 1
ATOM 850 C C . ALA A 1 98 ? 19.447 2.004 -10.624 1.00 76.81 98 ALA A C 1
ATOM 852 O O . ALA A 1 98 ? 20.585 2.178 -11.058 1.00 76.81 98 ALA A O 1
ATOM 853 N N . ALA A 1 99 ? 18.687 0.987 -11.039 1.00 68.31 99 ALA A N 1
ATOM 854 C CA . ALA A 1 99 ? 19.161 -0.041 -11.963 1.00 68.31 99 ALA A CA 1
ATOM 855 C C . ALA A 1 99 ? 19.192 0.394 -13.438 1.00 68.31 99 ALA A C 1
ATOM 857 O O . ALA A 1 99 ? 19.840 -0.264 -14.254 1.00 68.31 99 ALA A O 1
ATOM 858 N N . THR A 1 100 ? 18.484 1.463 -13.820 1.00 58.94 100 THR A N 1
ATOM 859 C CA . THR A 1 100 ? 18.264 1.787 -15.234 1.00 58.94 100 THR A CA 1
ATOM 860 C C . THR A 1 100 ? 18.578 3.248 -15.569 1.00 58.94 100 THR A C 1
ATOM 862 O O . THR A 1 100 ? 18.011 4.167 -14.997 1.00 58.94 100 TH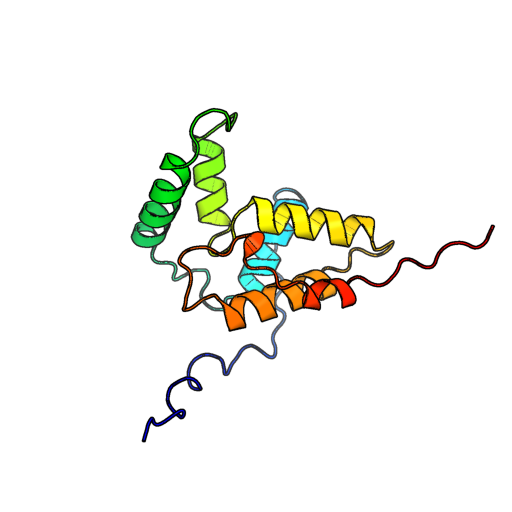R A O 1
ATOM 865 N N . GLU A 1 101 ? 19.415 3.490 -16.592 1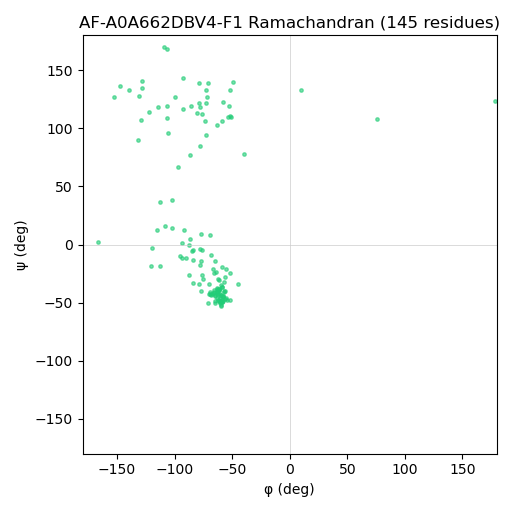.00 57.22 101 GLU A N 1
ATOM 866 C CA . GLU A 1 101 ? 19.568 4.836 -17.194 1.00 57.22 101 GLU A CA 1
ATOM 867 C C . GLU A 1 101 ? 18.266 5.310 -17.886 1.00 57.22 101 GLU A C 1
ATOM 869 O O . GLU A 1 101 ? 18.107 6.485 -18.215 1.00 57.22 101 GLU A O 1
ATOM 874 N N . ARG A 1 102 ? 17.310 4.395 -18.114 1.00 51.75 102 ARG A N 1
ATOM 875 C CA . ARG A 1 102 ? 15.948 4.674 -18.589 1.00 51.75 102 ARG A CA 1
ATOM 876 C C . ARG A 1 102 ? 14.950 4.128 -17.578 1.00 51.75 102 ARG A C 1
ATOM 878 O O . ARG A 1 102 ? 14.843 2.917 -17.513 1.00 51.75 102 ARG A O 1
ATOM 885 N N . GLN A 1 103 ? 14.194 5.003 -16.909 1.00 58.53 103 GLN A N 1
ATOM 886 C CA . GLN A 1 103 ? 13.112 4.724 -15.941 1.00 58.53 103 GLN A CA 1
ATOM 887 C C . GLN A 1 103 ? 12.197 3.534 -16.331 1.00 58.53 103 GLN A C 1
ATOM 889 O O . GLN A 1 103 ? 11.085 3.738 -16.833 1.00 58.53 103 GLN A O 1
ATOM 894 N N . ASP A 1 104 ? 12.634 2.282 -16.142 1.00 65.75 104 ASP A N 1
ATOM 895 C CA . ASP A 1 104 ? 11.911 1.124 -16.679 1.00 65.75 104 ASP A CA 1
ATOM 896 C C . ASP A 1 104 ? 10.818 0.645 -15.725 1.00 65.75 104 ASP A C 1
ATOM 898 O O . ASP A 1 104 ? 10.907 -0.382 -15.052 1.00 65.75 104 ASP A O 1
ATOM 902 N N . ILE A 1 105 ? 9.722 1.401 -15.730 1.00 72.25 105 ILE A N 1
ATOM 903 C CA . ILE A 1 105 ? 8.474 1.074 -15.035 1.00 72.25 105 ILE A CA 1
ATOM 904 C C . ILE A 1 105 ? 7.947 -0.312 -15.459 1.00 72.25 105 ILE A C 1
ATOM 906 O O . ILE A 1 105 ? 7.176 -0.911 -14.716 1.00 72.25 105 ILE A O 1
ATOM 910 N N . ARG A 1 106 ? 8.335 -0.876 -16.618 1.00 78.25 106 ARG A N 1
ATOM 911 C CA . ARG A 1 106 ? 7.835 -2.196 -17.052 1.00 78.25 106 ARG A CA 1
ATOM 912 C C . ARG A 1 106 ? 8.359 -3.333 -16.188 1.00 78.25 106 ARG A C 1
ATOM 914 O O . ARG A 1 106 ? 7.579 -4.224 -15.865 1.00 78.25 106 ARG A O 1
ATOM 921 N N . GLY A 1 107 ? 9.635 -3.296 -15.803 1.00 80.44 107 GLY A N 1
ATOM 922 C CA . GLY A 1 107 ? 10.211 -4.305 -14.913 1.00 80.44 107 GLY A CA 1
ATOM 923 C C . GLY A 1 107 ? 9.495 -4.312 -13.563 1.00 80.44 107 GLY A C 1
ATOM 924 O O . GLY A 1 107 ? 8.967 -5.341 -13.145 1.00 80.44 107 GLY A O 1
ATOM 925 N N . MET A 1 108 ? 9.343 -3.127 -12.964 1.00 86.06 108 MET A N 1
ATOM 926 C CA . MET A 1 108 ? 8.566 -2.943 -11.736 1.00 86.06 108 MET A CA 1
ATOM 927 C C . MET A 1 108 ? 7.124 -3.452 -11.880 1.00 86.06 108 MET A C 1
ATOM 929 O O . MET A 1 108 ? 6.633 -4.181 -11.021 1.00 86.06 108 MET A O 1
ATOM 933 N N . MET A 1 109 ? 6.449 -3.113 -12.982 1.00 86.75 109 MET A N 1
ATOM 934 C CA . MET A 1 109 ? 5.076 -3.550 -13.247 1.00 86.75 109 MET A CA 1
ATOM 935 C C . MET A 1 109 ? 4.941 -5.069 -13.351 1.00 86.75 109 MET A C 1
ATOM 937 O O . MET A 1 109 ? 3.948 -5.606 -12.871 1.00 86.75 109 MET A O 1
ATOM 941 N N . ASN A 1 110 ? 5.910 -5.764 -13.951 1.00 86.06 110 ASN A N 1
ATOM 942 C CA . ASN A 1 110 ? 5.882 -7.225 -14.048 1.00 86.06 110 ASN A CA 1
ATOM 943 C C . ASN A 1 110 ? 5.983 -7.876 -12.665 1.00 86.06 110 ASN A C 1
ATOM 945 O O . ASN A 1 110 ? 5.220 -8.793 -12.366 1.00 86.06 110 ASN A O 1
ATOM 949 N N . VAL A 1 111 ? 6.879 -7.367 -11.814 1.00 88.25 111 VAL A N 1
ATOM 950 C CA . VAL A 1 111 ? 7.032 -7.843 -10.431 1.00 88.25 111 VAL A CA 1
ATOM 951 C C . VAL A 1 111 ? 5.744 -7.625 -9.639 1.00 88.25 111 VAL A C 1
ATOM 953 O O . VAL A 1 111 ? 5.230 -8.554 -9.018 1.00 88.25 111 VAL A O 1
ATOM 956 N N . LEU A 1 112 ? 5.178 -6.418 -9.710 1.00 91.06 112 LEU A N 1
ATOM 957 C CA . LEU A 1 112 ? 3.929 -6.098 -9.021 1.00 91.06 112 LEU A CA 1
ATOM 958 C C . LEU A 1 112 ? 2.750 -6.929 -9.544 1.00 91.06 112 LEU A C 1
ATOM 960 O O . LEU A 1 112 ? 1.948 -7.409 -8.748 1.00 91.06 112 LEU A O 1
ATOM 964 N N . ALA A 1 113 ? 2.644 -7.145 -10.857 1.00 90.81 113 ALA A N 1
ATOM 965 C CA . ALA A 1 113 ? 1.576 -7.952 -11.445 1.00 90.81 113 ALA A CA 1
ATOM 966 C C . ALA A 1 113 ? 1.617 -9.411 -10.969 1.00 90.81 113 ALA A C 1
ATOM 968 O O . ALA A 1 113 ? 0.569 -9.982 -10.655 1.00 90.81 113 ALA A O 1
ATOM 969 N N . GLU A 1 114 ? 2.806 -10.013 -10.897 1.00 88.75 114 GLU A N 1
ATOM 970 C CA . GLU A 1 114 ? 2.943 -11.393 -10.427 1.00 88.75 114 GLU A CA 1
ATOM 971 C C . GLU A 1 114 ? 2.657 -11.496 -8.923 1.00 88.75 114 GLU A C 1
ATOM 973 O O . GLU A 1 114 ? 1.874 -12.353 -8.516 1.00 88.75 114 GLU A O 1
ATOM 978 N N . MET A 1 115 ? 3.156 -10.556 -8.110 1.00 90.81 115 MET A N 1
ATOM 979 C CA . MET A 1 115 ? 2.810 -10.489 -6.685 1.00 90.81 115 MET A CA 1
ATOM 980 C C . MET A 1 115 ? 1.294 -10.387 -6.470 1.00 90.81 115 MET A C 1
ATOM 982 O O . MET A 1 115 ? 0.742 -11.117 -5.644 1.00 90.81 115 MET A O 1
ATOM 986 N N . VAL A 1 116 ? 0.610 -9.501 -7.205 1.00 91.12 116 VAL A N 1
ATOM 987 C CA . VAL A 1 116 ? -0.854 -9.362 -7.134 1.00 91.12 116 VAL A CA 1
ATOM 988 C C . VAL A 1 116 ? -1.519 -10.694 -7.471 1.00 91.12 116 VAL A C 1
ATOM 990 O O . VAL A 1 116 ? -2.361 -11.177 -6.718 1.00 91.12 116 VAL A O 1
ATOM 993 N N . LYS A 1 117 ? -1.112 -11.339 -8.563 1.00 88.62 117 LYS A N 1
ATOM 994 C CA . LYS A 1 117 ? -1.666 -12.628 -8.989 1.00 88.62 117 LYS A CA 1
ATOM 995 C C . LYS A 1 117 ? -1.488 -13.735 -7.944 1.00 88.62 117 LYS A C 1
ATOM 997 O O . LYS A 1 117 ? -2.361 -14.595 -7.820 1.00 88.62 117 LYS A O 1
ATOM 1002 N N . GLU A 1 118 ? -0.386 -13.739 -7.204 1.00 88.81 118 GLU A N 1
ATOM 1003 C CA . GLU A 1 118 ? -0.098 -14.772 -6.209 1.00 88.81 118 GLU A CA 1
ATOM 1004 C C . GLU A 1 118 ? -0.747 -14.516 -4.845 1.00 88.81 118 GLU A C 1
ATOM 1006 O O . GLU A 1 118 ? -1.125 -15.482 -4.167 1.00 88.81 118 GLU A O 1
ATOM 1011 N N . ASN A 1 119 ? -0.883 -13.249 -4.443 1.00 89.62 119 ASN A N 1
ATOM 1012 C CA . ASN A 1 119 ? -1.157 -12.876 -3.054 1.00 89.62 119 ASN A CA 1
ATOM 1013 C C . ASN A 1 119 ? -2.450 -12.081 -2.836 1.00 89.62 119 ASN A C 1
ATOM 1015 O O . ASN A 1 119 ? -2.943 -12.072 -1.711 1.00 89.62 119 ASN A O 1
ATOM 1019 N N . TYR A 1 120 ? -3.036 -11.465 -3.868 1.00 86.44 120 TYR A N 1
ATOM 1020 C CA . TYR A 1 120 ? -4.160 -10.529 -3.704 1.00 86.44 120 TYR A CA 1
ATOM 1021 C C . TYR A 1 120 ? -5.397 -11.142 -3.028 1.00 86.44 120 TYR A C 1
ATOM 1023 O O . TYR A 1 120 ? -6.030 -10.496 -2.206 1.00 86.44 120 TYR A O 1
ATOM 1031 N N . ASP A 1 121 ? -5.704 -12.414 -3.302 1.00 85.00 121 ASP A N 1
ATOM 1032 C CA . ASP A 1 121 ? -6.837 -13.111 -2.667 1.00 85.00 121 ASP A CA 1
ATOM 1033 C C . ASP A 1 121 ? -6.496 -13.707 -1.282 1.00 85.00 121 ASP A C 1
ATOM 1035 O O . ASP A 1 121 ? -7.356 -14.297 -0.629 1.00 85.00 121 ASP A O 1
ATOM 1039 N N . LYS A 1 122 ? -5.231 -13.630 -0.847 1.00 90.44 122 LYS A N 1
ATOM 1040 C CA . LYS A 1 122 ? -4.719 -14.269 0.382 1.00 90.44 122 LYS A CA 1
ATOM 1041 C C . LYS A 1 122 ? -4.316 -13.269 1.463 1.00 90.44 122 LYS A C 1
ATOM 1043 O O . LYS A 1 122 ? -4.116 -13.668 2.609 1.00 90.44 122 LYS A O 1
ATOM 1048 N N . ARG A 1 123 ? -4.104 -12.010 1.084 1.00 91.50 123 ARG A N 1
ATOM 1049 C CA . ARG A 1 123 ? -3.560 -10.950 1.932 1.00 91.50 123 ARG A CA 1
ATOM 1050 C C . ARG A 1 123 ? -4.479 -9.742 1.873 1.00 91.50 123 ARG A C 1
ATOM 1052 O O . ARG A 1 123 ? -4.940 -9.373 0.800 1.00 91.50 123 ARG A O 1
ATOM 1059 N N . ASP A 1 124 ? -4.669 -9.092 3.014 1.00 93.12 124 ASP A N 1
ATOM 1060 C CA . ASP A 1 124 ? -5.456 -7.859 3.082 1.00 93.12 124 ASP A CA 1
ATOM 1061 C C . ASP A 1 124 ? -4.684 -6.640 2.551 1.00 93.12 124 ASP A C 1
ATOM 1063 O O . ASP A 1 124 ? -5.296 -5.695 2.059 1.00 93.12 124 ASP A O 1
ATOM 1067 N N . LEU A 1 125 ? -3.347 -6.680 2.619 1.00 94.12 125 LEU A N 1
ATOM 1068 C CA . LEU A 1 125 ? -2.424 -5.663 2.115 1.00 94.12 125 LEU A CA 1
ATOM 1069 C C . LEU A 1 125 ? -1.130 -6.337 1.633 1.00 94.12 125 LEU A C 1
ATOM 1071 O O . LEU A 1 125 ? -0.605 -7.214 2.318 1.00 94.12 125 LEU A O 1
ATOM 1075 N N . LEU A 1 126 ? -0.615 -5.925 0.473 1.00 94.75 126 LEU A N 1
ATOM 1076 C CA . LEU A 1 126 ? 0.611 -6.465 -0.121 1.00 94.75 126 LEU A CA 1
ATOM 1077 C C . LEU A 1 126 ? 1.845 -5.749 0.439 1.00 94.75 126 LEU A C 1
ATOM 1079 O O . LEU A 1 126 ? 1.993 -4.533 0.281 1.00 94.75 126 LEU A O 1
ATOM 1083 N N . LEU A 1 127 ? 2.727 -6.508 1.090 1.00 94.75 127 LEU A N 1
ATOM 1084 C CA . LEU A 1 127 ? 3.928 -6.011 1.763 1.00 94.75 127 LEU A CA 1
ATOM 1085 C C . LEU A 1 127 ? 5.203 -6.352 0.981 1.00 94.75 127 LEU A C 1
ATOM 1087 O O . LEU A 1 127 ? 5.210 -7.206 0.099 1.00 94.75 127 LEU A O 1
ATOM 1091 N N . ILE A 1 128 ? 6.330 -5.745 1.371 1.00 91.12 128 ILE A N 1
ATOM 1092 C CA . ILE A 1 128 ? 7.659 -6.102 0.836 1.00 91.12 128 ILE A CA 1
ATOM 1093 C C . ILE A 1 128 ? 7.965 -7.585 1.033 1.00 91.12 128 ILE A C 1
ATOM 1095 O O . ILE A 1 128 ? 8.490 -8.222 0.130 1.00 91.12 128 ILE A O 1
ATOM 1099 N N . CYS A 1 129 ? 7.607 -8.152 2.185 1.00 89.75 129 CYS A N 1
ATOM 1100 C CA . CYS A 1 129 ? 7.858 -9.562 2.484 1.00 89.75 129 CYS A CA 1
ATOM 1101 C C . CYS A 1 129 ? 7.024 -10.534 1.634 1.00 89.75 129 CYS A C 1
ATOM 1103 O O . CYS A 1 129 ? 7.268 -11.734 1.696 1.00 89.75 129 CYS A O 1
ATOM 1105 N N . ASP A 1 130 ? 6.046 -10.042 0.866 1.00 90.56 130 ASP A N 1
ATOM 1106 C CA . ASP A 1 130 ? 5.313 -10.850 -0.111 1.00 90.56 130 ASP A CA 1
ATOM 1107 C C . ASP A 1 130 ? 6.018 -10.885 -1.485 1.00 90.56 130 ASP A C 1
ATOM 1109 O O . ASP A 1 130 ? 5.521 -11.527 -2.412 1.00 90.56 130 ASP A O 1
ATOM 1113 N N . LEU A 1 131 ? 7.161 -10.196 -1.643 1.00 85.56 131 LEU A N 1
ATOM 1114 C CA . LEU A 1 131 ? 8.033 -10.353 -2.807 1.00 85.56 131 LEU A CA 1
ATOM 1115 C C . LEU A 1 131 ? 8.742 -11.704 -2.736 1.00 85.56 131 LEU A C 1
ATOM 1117 O O . LEU A 1 131 ? 9.428 -12.017 -1.766 1.00 85.56 131 LEU A O 1
ATOM 1121 N N . ASP A 1 132 ? 8.627 -12.473 -3.810 1.00 77.94 132 ASP A N 1
ATOM 1122 C CA . ASP A 1 132 ? 9.408 -13.683 -4.016 1.00 77.94 132 ASP A CA 1
ATOM 1123 C C . ASP A 1 132 ? 10.828 -13.331 -4.492 1.00 77.94 132 ASP A C 1
ATOM 1125 O O . ASP A 1 132 ? 11.025 -12.474 -5.360 1.00 77.94 132 ASP A O 1
ATOM 1129 N N . GLU A 1 133 ? 11.835 -14.030 -3.966 1.00 65.50 133 GLU A N 1
ATOM 1130 C CA . GLU A 1 133 ? 13.238 -13.870 -4.368 1.00 65.50 133 GLU A CA 1
ATOM 1131 C C . GLU A 1 133 ? 13.441 -14.087 -5.873 1.00 65.50 133 GLU A C 1
ATOM 1133 O O . GLU A 1 133 ? 14.319 -13.467 -6.478 1.00 65.50 133 GLU A O 1
ATOM 1138 N N . ARG A 1 134 ? 12.591 -14.895 -6.520 1.00 64.12 134 ARG A N 1
ATOM 1139 C CA . ARG A 1 134 ? 12.620 -15.146 -7.971 1.00 64.12 134 ARG A CA 1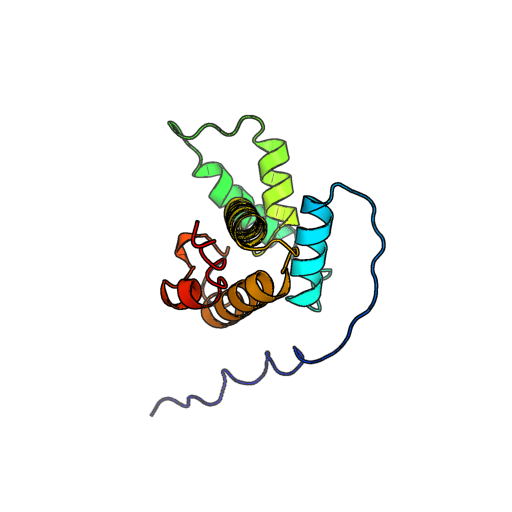
ATOM 1140 C C . ARG A 1 134 ? 12.452 -13.882 -8.818 1.00 64.12 134 ARG A C 1
ATOM 1142 O O . ARG A 1 134 ? 12.841 -13.876 -9.985 1.00 64.12 134 ARG A O 1
ATOM 1149 N N . PHE A 1 135 ? 11.925 -12.800 -8.251 1.00 60.34 135 PHE A N 1
ATOM 1150 C CA . PHE A 1 135 ? 11.736 -11.531 -8.956 1.00 60.34 135 PHE A CA 1
ATOM 1151 C C . PHE A 1 135 ? 13.028 -10.716 -9.123 1.00 60.34 135 PHE A C 1
ATOM 1153 O O . PHE A 1 135 ? 13.077 -9.818 -9.967 1.00 60.34 135 PHE A O 1
ATOM 1160 N N . SER A 1 136 ? 14.099 -11.065 -8.401 1.00 54.12 136 SER A N 1
ATOM 1161 C CA . SER A 1 136 ? 15.413 -10.406 -8.492 1.00 54.12 136 SER A CA 1
ATOM 1162 C C . SER A 1 136 ? 16.090 -10.553 -9.867 1.00 54.12 136 SER A C 1
ATOM 1164 O O . SER A 1 136 ? 16.840 -9.670 -10.273 1.00 54.12 136 SER A O 1
ATOM 1166 N N . PHE A 1 137 ? 15.747 -11.584 -10.649 1.00 50.47 137 PHE A N 1
ATOM 1167 C CA . PHE A 1 137 ? 16.291 -11.807 -12.000 1.00 50.47 137 PHE A CA 1
ATOM 1168 C C . PHE A 1 137 ? 15.698 -10.894 -13.089 1.00 50.47 137 PHE A C 1
ATOM 1170 O O . PHE A 1 137 ? 16.126 -10.956 -14.240 1.00 50.47 137 PHE A O 1
ATOM 1177 N N . SER A 1 138 ? 14.705 -10.062 -12.752 1.00 50.91 138 SER A N 1
ATOM 1178 C CA . SER A 1 138 ? 14.064 -9.133 -13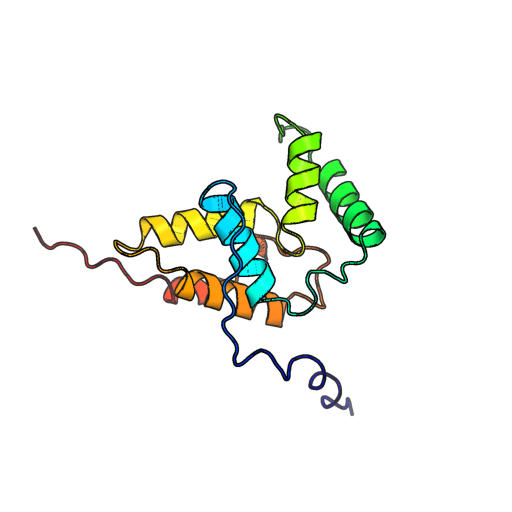.701 1.00 50.91 138 SER A CA 1
ATOM 1179 C C . SER A 1 138 ? 14.656 -7.723 -13.668 1.00 50.91 138 SER A C 1
ATOM 1181 O O . SER A 1 138 ? 14.333 -6.913 -14.538 1.00 50.91 138 SER A O 1
ATOM 1183 N N . VAL A 1 139 ? 15.512 -7.418 -12.686 1.00 54.94 139 VAL A N 1
ATOM 1184 C CA . VAL A 1 139 ? 16.282 -6.173 -12.675 1.00 54.94 139 VAL A CA 1
ATOM 1185 C C . VAL A 1 139 ? 17.414 -6.360 -13.686 1.00 54.94 139 VAL A C 1
ATOM 1187 O O . VAL A 1 139 ? 18.271 -7.216 -13.462 1.00 54.94 139 VAL A O 1
ATOM 1190 N N . PRO A 1 140 ? 17.424 -5.643 -14.825 1.00 50.97 140 PRO A N 1
ATOM 1191 C CA . PRO A 1 140 ? 18.500 -5.793 -15.790 1.00 50.97 140 PRO A CA 1
ATOM 1192 C C . PRO A 1 140 ? 19.819 -5.466 -15.090 1.00 50.97 140 PRO A C 1
ATOM 1194 O O . PRO A 1 140 ? 19.962 -4.377 -14.535 1.00 50.97 140 PRO A O 1
ATOM 1197 N N . GLU A 1 141 ? 20.773 -6.404 -15.095 1.00 51.69 141 GLU A N 1
ATOM 1198 C CA . GLU A 1 141 ? 22.131 -6.116 -14.640 1.00 51.69 141 GLU A CA 1
ATOM 1199 C C . GLU A 1 141 ? 22.632 -4.903 -15.428 1.00 51.69 141 GLU A C 1
ATOM 1201 O O . GLU A 1 141 ? 22.859 -4.970 -16.642 1.00 51.69 141 GLU A O 1
ATOM 1206 N N . GLY A 1 142 ? 22.769 -3.769 -14.739 1.00 49.78 142 GLY A N 1
ATOM 1207 C CA . GLY A 1 142 ? 23.423 -2.597 -15.290 1.00 49.78 142 GLY A CA 1
ATOM 1208 C C . GLY A 1 142 ? 24.785 -3.046 -15.796 1.00 49.78 142 GLY A C 1
ATOM 1209 O O . GLY A 1 142 ? 25.583 -3.588 -15.029 1.00 49.78 142 GLY A O 1
ATOM 1210 N N . LYS A 1 143 ? 25.032 -2.897 -17.104 1.00 40.72 143 LYS A N 1
ATOM 1211 C CA . LYS A 1 143 ? 26.309 -3.281 -17.706 1.00 40.72 143 LYS A CA 1
ATOM 1212 C C . LYS A 1 143 ? 27.423 -2.646 -16.882 1.00 40.72 143 LYS A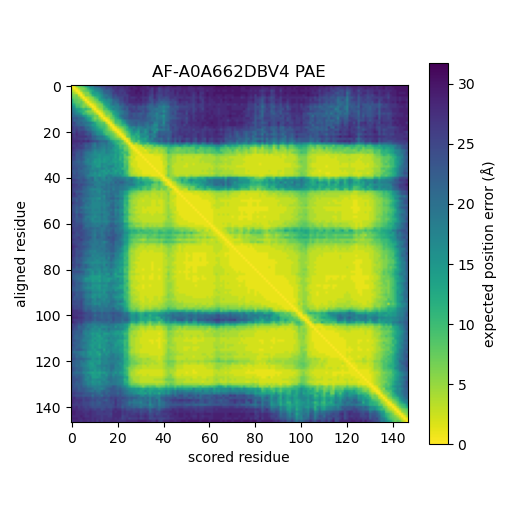 C 1
ATOM 1214 O O . LYS A 1 143 ? 27.594 -1.429 -16.927 1.00 40.72 143 LYS A O 1
ATOM 1219 N N . LYS A 1 144 ? 28.184 -3.464 -16.145 1.00 42.09 144 LYS A N 1
ATOM 1220 C CA . LYS A 1 144 ? 29.424 -3.025 -15.505 1.00 42.09 144 LYS A CA 1
ATOM 1221 C C . LYS A 1 144 ? 30.265 -2.371 -16.596 1.00 42.09 144 LYS A C 1
ATOM 1223 O O . LYS A 1 144 ? 30.712 -3.054 -17.520 1.00 42.09 144 LYS A O 1
ATOM 1228 N N . LYS A 1 145 ? 30.446 -1.048 -16.528 1.00 42.44 145 LYS A N 1
ATOM 1229 C CA . LYS A 1 145 ? 31.471 -0.367 -17.317 1.00 42.44 145 LYS A CA 1
ATOM 1230 C C . LYS A 1 145 ? 32.796 -1.007 -16.914 1.00 42.44 145 LYS A C 1
ATOM 1232 O O . LYS A 1 145 ? 33.263 -0.810 -15.798 1.00 42.44 145 LYS A O 1
ATOM 1237 N N . ARG A 1 146 ? 33.349 -1.829 -17.809 1.00 40.03 146 ARG A N 1
ATOM 1238 C CA . ARG A 1 146 ? 34.767 -2.182 -17.791 1.00 40.03 146 ARG A CA 1
ATOM 1239 C C . ARG A 1 146 ? 35.513 -0.869 -18.024 1.00 40.03 146 ARG A C 1
ATOM 1241 O O . ARG A 1 146 ? 35.471 -0.350 -19.137 1.00 40.03 146 ARG A O 1
ATOM 1248 N N . LEU A 1 147 ? 36.054 -0.308 -16.948 1.00 40.31 147 LEU A N 1
ATOM 1249 C CA . LEU A 1 147 ? 37.210 0.581 -17.008 1.00 40.31 147 LEU A CA 1
ATOM 1250 C C . LEU A 1 147 ? 38.457 -0.301 -17.077 1.00 40.31 147 LEU A C 1
ATOM 1252 O O . LEU A 1 147 ? 38.456 -1.349 -16.388 1.00 40.31 147 LEU A O 1
#

Organism: Aerophobetes bacterium (NCBI:txid2030807)

pLDDT: mean 73.9, std 20.93, range [34.16, 96.19]

Radius of gyration: 17.27 Å; Cα contacts (8 Å, |Δi|>4): 80; chains: 1; bounding box: 52×52×43 Å

Foldseek 3Di:
DDDPPPPPPPPPPLDDDDDDDDDDDDPLLVLLVVLCVSQDVPSVPDPLVLQLVVLVVVLVVQDPPRDDPDSVVLSVVSSSNPLERPVLSVVLQVLQVVLDPDSCVVLVSVQVNVLCVVPVVPDSHRYPVSRDPVSVVSRPHRPPPPD